Protein AF-A0A7S2MI85-F1 (afdb_monomer)

Secondary structure (DSSP, 8-state):
-----------PPPTTPEEEEEEEEEETTTTEEEEEETTEEEEEEEEGGGS-HHHHHS-SGGGTT-EEEEEEEE-TTS-EEEEEEEEPPPTT----EEEEEEEGGGTEEEEEETTT--EEEEEGGGS-TTT--

pLDDT: mean 78.97, std 14.66, range [38.09, 95.25]

Foldseek 3Di:
DDDDDDDDDDPPPPPWDKFKFAWQDADVVVQKGWTDGPVDPDTAIEGLVQEDPVCSPDDVRVRHGFMWIFIWDQDPVRGTHTHNIYTDDPDVGDFDFQFPDDDLPVQKTWTQTPRRRDTDMDGLVRDDPVSND

Mean predicted aligned error: 11.54 Å

Radius of gyration: 19.91 Å; Cα contacts (8 Å, |Δi|>4): 231; chains: 1; bounding box: 44×36×74 Å

Solvent-accessible surface area (backbone atoms only — not comparable to full-atom values): 8012 Å² total; per-residue (Å²): 136,91,86,85,86,86,89,78,90,74,80,66,73,77,78,79,53,76,42,62,32,31,26,71,43,53,42,73,93,78,42,33,32,32,31,41,29,97,88,44,92,63,71,26,39,30,47,49,84,29,39,48,69,74,53,63,76,47,77,55,71,73,44,45,74,33,40,30,35,25,30,63,42,75,40,96,88,72,44,56,27,38,35,70,35,38,82,45,73,56,94,89,50,90,77,67,57,45,80,73,46,75,38,75,93,76,40,36,30,31,26,37,25,73,88,76,75,42,76,43,78,47,44,42,87,76,41,59,76,93,71,48,123

Structure (mmCIF, N/CA/C/O backbone):
data_AF-A0A7S2MI85-F1
#
_entry.id   AF-A0A7S2MI85-F1
#
loop_
_atom_site.group_PDB
_atom_site.id
_atom_site.type_symbol
_atom_site.label_atom_id
_atom_site.label_alt_id
_atom_site.label_comp_id
_atom_site.label_asym_id
_atom_site.label_entity_id
_atom_site.label_seq_id
_atom_site.pdbx_PDB_ins_code
_atom_site.Cartn_x
_atom_site.Cartn_y
_atom_site.Cartn_z
_atom_site.occupancy
_atom_site.B_iso_or_equiv
_atom_site.auth_seq_id
_atom_site.auth_comp_id
_atom_site.auth_asym_id
_atom_site.auth_atom_id
_atom_site.pdbx_PDB_model_num
ATOM 1 N N . GLY A 1 1 ? 24.257 -21.724 47.395 1.00 44.91 1 GLY A N 1
ATOM 2 C CA . GLY A 1 1 ? 22.808 -21.491 47.288 1.00 44.91 1 GLY A CA 1
ATOM 3 C C . GLY A 1 1 ? 22.484 -21.227 45.841 1.00 44.91 1 GLY A C 1
ATOM 4 O O . GLY A 1 1 ? 23.026 -20.292 45.274 1.00 44.91 1 GLY A O 1
ATOM 5 N N . THR A 1 2 ? 21.700 -22.111 45.243 1.00 44.41 2 THR A N 1
ATOM 6 C CA . THR A 1 2 ? 21.126 -22.017 43.897 1.00 44.41 2 THR A CA 1
ATOM 7 C C . THR A 1 2 ? 20.063 -20.922 43.832 1.00 44.41 2 THR A C 1
ATOM 9 O O . THR A 1 2 ? 19.233 -20.834 44.732 1.00 44.41 2 THR A O 1
ATOM 12 N N . GLY A 1 3 ? 20.054 -20.139 42.753 1.00 38.50 3 GLY A N 1
ATOM 13 C CA . GLY A 1 3 ? 18.982 -19.196 42.441 1.00 38.50 3 GLY A CA 1
ATOM 14 C C . GLY A 1 3 ? 18.960 -18.863 40.949 1.00 38.50 3 GLY A C 1
ATOM 15 O O . GLY A 1 3 ? 19.752 -18.058 40.478 1.00 38.50 3 GLY A O 1
ATOM 16 N N . ALA A 1 4 ? 18.050 -19.501 40.224 1.00 48.88 4 ALA A N 1
ATOM 17 C CA . ALA A 1 4 ? 17.525 -19.097 38.918 1.00 48.88 4 ALA A CA 1
ATOM 18 C C . ALA A 1 4 ? 15.983 -19.088 39.050 1.00 48.88 4 ALA A C 1
ATOM 20 O O . ALA A 1 4 ? 15.498 -19.663 40.031 1.00 48.88 4 ALA A O 1
ATOM 21 N N . PRO A 1 5 ? 15.172 -18.613 38.082 1.00 63.09 5 PRO A N 1
ATOM 22 C CA . PRO A 1 5 ? 15.375 -17.641 36.998 1.00 63.09 5 PRO A CA 1
ATOM 23 C C . PRO A 1 5 ? 14.289 -16.526 37.006 1.00 63.09 5 PRO A C 1
ATOM 25 O O . PRO A 1 5 ? 13.251 -16.666 37.644 1.00 63.09 5 PRO A O 1
ATOM 28 N N . CYS A 1 6 ? 14.455 -15.455 36.220 1.00 44.62 6 CYS A N 1
ATOM 29 C CA . CYS A 1 6 ? 13.337 -14.574 35.842 1.00 44.62 6 CYS A CA 1
ATOM 30 C C . CYS A 1 6 ? 13.247 -14.503 34.317 1.00 44.62 6 CYS A C 1
ATOM 32 O O . CYS A 1 6 ? 13.985 -13.775 33.659 1.00 44.62 6 CYS A O 1
ATOM 34 N N . THR A 1 7 ? 12.346 -15.304 33.765 1.00 50.16 7 THR A N 1
ATOM 35 C CA . THR A 1 7 ? 11.838 -15.205 32.398 1.00 50.16 7 THR A CA 1
ATOM 36 C C . THR A 1 7 ? 11.014 -13.931 32.232 1.00 50.16 7 THR A C 1
ATOM 38 O O . THR A 1 7 ? 10.090 -13.688 33.004 1.00 50.16 7 THR A O 1
ATOM 41 N N . GLY A 1 8 ? 11.297 -13.162 31.188 1.00 38.09 8 GLY A N 1
ATOM 42 C CA . GLY A 1 8 ? 10.483 -12.026 30.769 1.00 38.09 8 GLY A CA 1
ATOM 43 C C . GLY A 1 8 ? 10.796 -11.703 29.321 1.00 38.09 8 GLY A C 1
ATOM 44 O O . GLY A 1 8 ? 11.594 -10.819 29.032 1.00 38.09 8 GLY A O 1
ATOM 45 N N . GLY A 1 9 ? 10.226 -12.496 28.414 1.00 47.94 9 GLY A N 1
ATOM 46 C CA . GLY A 1 9 ? 10.307 -12.256 26.985 1.00 47.94 9 GLY A CA 1
ATOM 47 C C . GLY A 1 9 ? 9.720 -10.891 26.648 1.00 47.94 9 GLY A C 1
ATOM 48 O O . GLY A 1 9 ? 8.538 -10.647 26.849 1.00 47.94 9 GLY A O 1
ATOM 49 N N . SER A 1 10 ? 10.550 -10.027 26.088 1.00 43.97 10 SER A N 1
ATOM 50 C CA . SER A 1 10 ? 10.090 -9.014 25.153 1.00 43.97 10 SER A CA 1
ATOM 51 C C . SER A 1 10 ? 10.991 -9.146 23.941 1.00 43.97 10 SER A C 1
ATOM 53 O O . SER A 1 10 ? 11.927 -8.377 23.732 1.00 43.97 10 SER A O 1
ATOM 55 N N . ALA A 1 11 ? 10.757 -10.210 23.168 1.00 41.66 11 ALA A N 1
ATOM 56 C CA . ALA A 1 11 ? 11.089 -10.152 21.760 1.00 41.66 11 ALA A CA 1
ATOM 57 C C . ALA A 1 11 ? 10.176 -9.062 21.199 1.00 41.66 11 ALA A C 1
ATOM 59 O O . ALA A 1 11 ? 9.029 -9.319 20.834 1.00 41.66 11 ALA A O 1
ATOM 60 N N . ALA A 1 12 ? 10.661 -7.820 21.250 1.00 45.22 12 ALA A N 1
ATOM 61 C CA . ALA A 1 12 ? 10.095 -6.748 20.466 1.00 45.22 12 ALA A CA 1
ATOM 62 C C . ALA A 1 12 ? 9.915 -7.307 19.046 1.00 45.22 12 ALA A C 1
ATOM 64 O O . ALA A 1 12 ? 10.842 -7.962 18.547 1.00 45.22 12 ALA A O 1
ATOM 65 N N . PRO A 1 13 ? 8.741 -7.134 18.412 1.00 47.47 13 PRO A N 1
ATOM 66 C CA . PRO A 1 13 ? 8.597 -7.518 17.018 1.00 47.47 13 PRO A CA 1
ATOM 67 C C . PRO A 1 13 ? 9.761 -6.885 16.243 1.00 47.47 13 PRO A C 1
ATOM 69 O O . PRO A 1 13 ? 10.108 -5.735 16.540 1.00 47.47 13 PRO A O 1
ATOM 72 N N . PRO A 1 14 ? 10.419 -7.620 15.326 1.00 46.34 14 PRO A N 1
ATOM 73 C CA . PRO A 1 14 ? 11.526 -7.066 14.565 1.00 46.34 14 PRO A CA 1
ATOM 74 C C . PRO A 1 14 ? 11.078 -5.737 13.963 1.00 46.34 14 PRO A C 1
ATOM 76 O O . PRO A 1 14 ? 10.005 -5.641 13.362 1.00 46.34 14 PRO A O 1
ATOM 79 N N . ALA A 1 15 ? 11.879 -4.711 14.236 1.00 46.56 15 ALA A N 1
ATOM 80 C CA . ALA A 1 15 ? 11.633 -3.342 13.838 1.00 46.56 1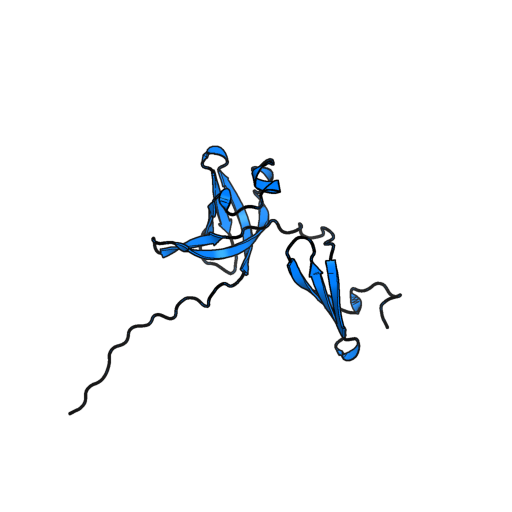5 ALA A CA 1
ATOM 81 C C . ALA A 1 15 ? 11.212 -3.277 12.362 1.00 46.56 15 ALA A C 1
ATOM 83 O O . ALA A 1 15 ? 11.894 -3.826 11.497 1.00 46.56 15 ALA A O 1
ATOM 84 N N . SER A 1 16 ? 10.104 -2.576 12.097 1.00 57.94 16 SER A N 1
ATOM 85 C CA . SER A 1 16 ? 9.848 -1.891 10.821 1.00 57.94 16 SER A CA 1
ATOM 86 C C . SER A 1 16 ? 10.093 -2.737 9.560 1.00 57.94 16 SER A C 1
ATOM 88 O O . SER A 1 16 ? 10.901 -2.385 8.703 1.00 57.94 16 SER A O 1
ATOM 90 N N . GLY A 1 17 ? 9.405 -3.872 9.439 1.00 69.75 17 GLY A N 1
ATOM 91 C CA . GLY A 1 17 ? 9.259 -4.545 8.149 1.00 69.75 17 GLY A CA 1
ATOM 92 C C . GLY A 1 17 ? 8.133 -3.890 7.354 1.00 69.75 17 GLY A C 1
ATOM 93 O O . GLY A 1 17 ? 7.102 -3.537 7.934 1.00 69.75 17 GLY A O 1
ATOM 94 N N . ILE A 1 18 ? 8.301 -3.742 6.037 1.00 83.38 18 ILE A N 1
ATOM 95 C CA . ILE A 1 18 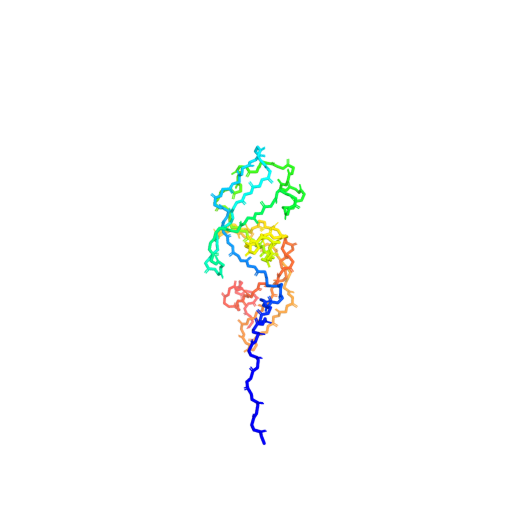? 7.177 -3.349 5.192 1.00 83.38 18 ILE A CA 1
ATOM 96 C C . ILE A 1 18 ? 6.496 -4.588 4.621 1.00 83.38 18 ILE A C 1
ATOM 98 O O . ILE A 1 18 ? 7.122 -5.409 3.954 1.00 83.38 18 ILE A O 1
ATOM 102 N N . TYR A 1 19 ? 5.196 -4.680 4.856 1.00 88.75 19 TYR A N 1
ATOM 103 C CA . TYR A 1 19 ? 4.348 -5.798 4.488 1.00 88.75 19 TYR A CA 1
ATOM 104 C C . TYR A 1 19 ? 3.533 -5.470 3.244 1.00 88.75 19 TYR A C 1
ATOM 106 O O . TYR A 1 19 ? 3.368 -4.308 2.866 1.00 88.75 19 TYR A O 1
ATOM 114 N N . VAL A 1 20 ? 3.025 -6.516 2.601 1.00 89.38 20 VAL A N 1
ATOM 115 C CA . VAL A 1 20 ? 2.097 -6.417 1.475 1.00 89.38 20 VAL A CA 1
ATOM 116 C C . VAL A 1 20 ? 0.773 -7.043 1.880 1.00 89.38 20 VAL A C 1
ATOM 118 O O . VAL A 1 20 ? 0.735 -8.064 2.570 1.00 89.38 20 VAL A O 1
ATOM 121 N N . GLY A 1 21 ? -0.322 -6.422 1.469 1.00 91.69 21 GLY A N 1
ATOM 122 C CA . GLY A 1 21 ? -1.666 -6.916 1.716 1.00 91.69 21 GLY A CA 1
ATOM 123 C C . GLY A 1 21 ? -2.662 -6.310 0.746 1.00 91.69 21 GLY A C 1
ATOM 124 O O . GLY A 1 21 ? -2.297 -5.596 -0.183 1.00 91.69 21 GLY A O 1
ATOM 125 N N . THR A 1 22 ? -3.932 -6.605 0.978 1.00 93.62 22 THR A N 1
ATOM 126 C CA . THR A 1 22 ? -5.049 -6.117 0.173 1.00 93.62 22 THR A CA 1
ATOM 127 C C . THR A 1 22 ? -5.995 -5.335 1.063 1.00 93.62 22 THR A C 1
ATOM 129 O O . THR A 1 22 ? -6.327 -5.779 2.164 1.00 93.62 22 THR A O 1
ATOM 132 N N . VAL A 1 23 ? -6.438 -4.166 0.608 1.00 94.75 23 VAL A N 1
ATOM 133 C CA . VAL A 1 23 ? -7.436 -3.382 1.341 1.00 94.75 23 VAL A CA 1
ATOM 134 C C . VAL A 1 23 ? -8.767 -4.127 1.293 1.00 94.75 23 VAL A C 1
ATOM 136 O O . VAL A 1 23 ? -9.392 -4.256 0.242 1.00 94.75 23 VAL A O 1
ATOM 139 N N . LYS A 1 24 ? -9.216 -4.613 2.447 1.00 93.94 24 LYS A N 1
ATOM 140 C CA . LYS A 1 24 ? -10.476 -5.348 2.596 1.00 93.94 24 LYS A CA 1
ATOM 141 C C . LYS A 1 24 ? -11.675 -4.418 2.486 1.00 93.94 24 LYS A C 1
ATOM 143 O O . LYS A 1 24 ? -12.659 -4.741 1.828 1.00 93.94 24 LYS A O 1
ATOM 148 N N . VAL A 1 25 ? -11.588 -3.271 3.155 1.00 93.38 25 VAL A N 1
ATOM 149 C CA . VAL A 1 25 ? -12.615 -2.227 3.149 1.00 93.38 25 VAL A CA 1
ATOM 150 C C . VAL A 1 25 ? -12.002 -0.902 3.584 1.00 93.38 25 VAL A C 1
ATOM 152 O O . VAL A 1 25 ? -11.133 -0.868 4.459 1.00 93.38 25 VAL A O 1
ATOM 155 N N . PHE A 1 26 ? -12.488 0.194 3.011 1.00 93.94 26 PHE A N 1
ATOM 156 C CA . PHE A 1 26 ? -12.189 1.540 3.474 1.00 93.94 26 PHE A CA 1
ATOM 157 C C . PHE A 1 26 ? -13.492 2.290 3.751 1.00 93.94 26 PHE A C 1
ATOM 159 O O . PHE A 1 26 ? -14.353 2.414 2.885 1.00 93.94 26 PHE A O 1
ATOM 166 N N . LEU A 1 27 ? -13.660 2.766 4.983 1.00 92.56 27 LEU A N 1
ATOM 167 C CA . LEU A 1 27 ? -14.845 3.495 5.418 1.00 92.56 27 LEU A CA 1
ATOM 168 C C . LEU A 1 27 ? -14.583 4.992 5.289 1.00 92.56 27 LEU A C 1
ATOM 170 O O . LEU A 1 27 ? -14.204 5.654 6.255 1.00 92.56 27 LEU A O 1
ATOM 174 N N . THR A 1 28 ? -14.828 5.540 4.101 1.00 89.44 28 THR A N 1
ATOM 175 C CA . THR A 1 28 ? -14.582 6.952 3.762 1.00 89.44 28 THR A CA 1
ATOM 176 C C . THR A 1 28 ? -15.237 7.922 4.743 1.00 89.44 28 THR A C 1
ATOM 178 O O . THR A 1 28 ? -14.601 8.874 5.185 1.00 89.44 28 THR A O 1
ATOM 181 N N . ALA A 1 29 ? -16.471 7.625 5.166 1.00 89.00 29 ALA A N 1
ATOM 182 C CA . ALA A 1 29 ? -17.210 8.416 6.150 1.00 89.00 29 ALA A CA 1
ATOM 183 C C . ALA A 1 29 ? -16.555 8.433 7.543 1.00 89.00 29 ALA A C 1
ATOM 185 O O . ALA A 1 29 ? -16.705 9.402 8.280 1.00 89.00 29 ALA A O 1
ATOM 186 N N . LYS A 1 30 ? -15.831 7.367 7.913 1.00 91.12 30 LYS A N 1
ATOM 187 C CA . LYS A 1 30 ? -15.122 7.273 9.197 1.00 91.12 30 LYS A CA 1
ATOM 188 C C . LYS A 1 30 ? -13.638 7.643 9.100 1.00 91.12 30 LYS A C 1
ATOM 190 O O . LYS A 1 30 ? -13.003 7.847 10.128 1.00 91.12 30 LYS A O 1
ATOM 195 N N . GLY A 1 31 ? -13.081 7.710 7.890 1.00 90.81 31 GLY A N 1
ATOM 196 C CA . GLY A 1 31 ? -11.682 8.059 7.644 1.00 90.81 31 GLY A CA 1
ATOM 197 C C . GLY A 1 31 ? -10.674 6.954 7.977 1.00 90.81 31 GLY A C 1
ATOM 198 O O . GLY A 1 31 ? -9.504 7.258 8.203 1.00 90.81 31 GLY A O 1
ATOM 199 N N . TYR A 1 32 ? -11.097 5.689 8.017 1.00 93.12 32 TYR A N 1
ATOM 200 C CA . TYR A 1 32 ? -10.214 4.547 8.273 1.00 9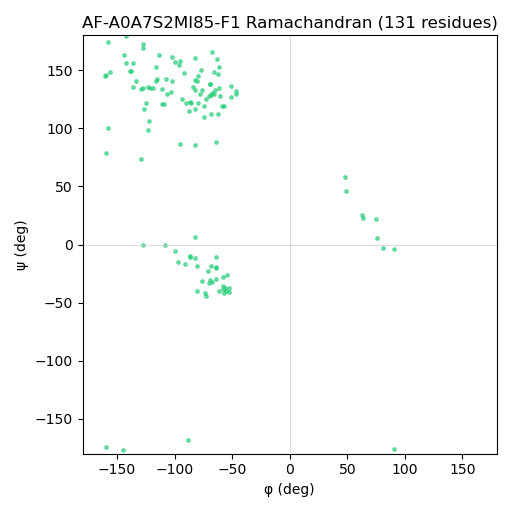3.12 32 TYR A CA 1
ATOM 201 C C . TYR A 1 32 ? -10.621 3.313 7.471 1.00 93.12 32 TYR A C 1
ATOM 203 O O . TYR A 1 32 ? -11.755 3.208 7.002 1.00 93.12 32 TYR A O 1
ATOM 211 N N . GLY A 1 33 ? -9.711 2.351 7.357 1.00 93.94 33 GLY A N 1
ATOM 212 C CA . GLY A 1 33 ? -9.961 1.076 6.698 1.00 93.94 33 GLY A CA 1
ATOM 213 C C . GLY A 1 33 ? -9.234 -0.090 7.350 1.00 93.94 33 GLY A C 1
ATOM 214 O O . GLY A 1 33 ? -8.554 0.054 8.369 1.00 93.94 33 GLY A O 1
ATOM 215 N N . PHE A 1 34 ? -9.393 -1.253 6.725 1.00 95.12 34 PHE A N 1
ATOM 216 C CA . PHE A 1 34 ? -8.738 -2.492 7.121 1.00 95.12 34 PHE A CA 1
ATOM 217 C C . PHE A 1 34 ? -8.015 -3.127 5.938 1.00 95.12 34 PHE A C 1
ATOM 219 O O . PHE A 1 34 ? -8.562 -3.221 4.836 1.00 95.12 34 PHE A O 1
ATOM 226 N N . ILE A 1 35 ? -6.787 -3.570 6.182 1.00 95.25 35 ILE A N 1
ATOM 227 C CA . ILE A 1 35 ? -5.973 -4.346 5.246 1.00 95.25 35 ILE A CA 1
ATOM 228 C C . ILE A 1 35 ? -5.925 -5.781 5.753 1.00 95.25 35 ILE A C 1
ATOM 230 O O . ILE A 1 35 ? -5.845 -6.016 6.954 1.00 95.25 35 ILE A O 1
ATOM 234 N N . THR A 1 36 ? -5.951 -6.738 4.838 1.00 93.44 36 THR A N 1
ATOM 235 C CA . THR A 1 36 ? -5.681 -8.145 5.130 1.00 93.44 36 THR A CA 1
ATOM 236 C C . THR A 1 36 ? -4.357 -8.522 4.479 1.00 93.44 36 THR A C 1
ATOM 238 O O . THR A 1 36 ? -4.116 -8.192 3.317 1.00 93.44 36 THR A O 1
ATOM 241 N N . SER A 1 37 ? -3.483 -9.202 5.214 1.00 90.56 37 SER A N 1
ATOM 242 C CA . SER A 1 37 ? -2.193 -9.675 4.707 1.00 90.56 37 SER A CA 1
ATOM 243 C C . SER A 1 37 ? -1.982 -11.134 5.107 1.00 90.56 37 SER A C 1
ATOM 245 O O . SER A 1 37 ? -2.303 -11.493 6.235 1.00 90.56 37 SER A O 1
ATOM 247 N N . PRO A 1 38 ? -1.410 -11.982 4.237 1.00 86.88 38 PRO A N 1
ATOM 248 C CA . PRO A 1 38 ? -1.043 -13.346 4.617 1.00 86.88 38 PRO A CA 1
ATOM 249 C C . PRO A 1 38 ? 0.123 -13.386 5.618 1.00 86.88 38 PRO A C 1
ATOM 251 O O . PRO A 1 38 ? 0.327 -14.396 6.284 1.00 86.88 38 PRO A O 1
ATOM 254 N N . HIS A 1 39 ? 0.888 -12.296 5.737 1.00 83.69 39 HIS A N 1
ATOM 255 C CA . HIS A 1 39 ? 2.049 -12.203 6.624 1.00 83.69 39 HIS A CA 1
ATOM 256 C C . HIS A 1 39 ? 1.707 -11.678 8.021 1.00 83.69 39 HIS A C 1
ATOM 258 O O . HIS A 1 39 ? 2.510 -11.812 8.941 1.00 83.69 39 HIS A O 1
ATOM 264 N N . VAL A 1 40 ? 0.538 -11.057 8.180 1.00 83.12 40 VAL A N 1
ATOM 265 C CA . VAL A 1 40 ? 0.123 -10.398 9.418 1.00 83.12 40 VAL A CA 1
ATOM 266 C C . VAL A 1 40 ? -1.228 -10.966 9.814 1.00 83.12 40 VAL A C 1
ATOM 268 O O . VAL A 1 40 ? -2.208 -10.822 9.089 1.00 83.12 40 VAL A O 1
ATOM 271 N N . GLY A 1 41 ? -1.277 -11.632 10.965 1.00 80.44 41 GLY A N 1
ATOM 272 C CA . GLY A 1 41 ? -2.513 -12.220 11.466 1.00 80.44 41 GLY A CA 1
AT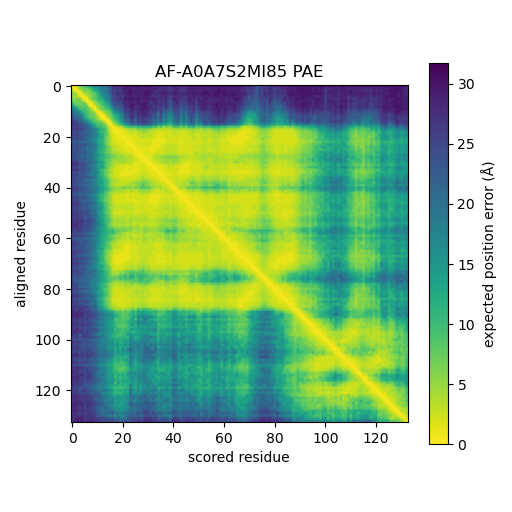OM 273 C C . GLY A 1 41 ? -3.551 -11.152 11.817 1.00 80.44 41 GLY A C 1
ATOM 274 O O . GLY A 1 41 ? -3.265 -10.229 12.578 1.00 80.44 41 GLY A O 1
ATOM 275 N N . GLY A 1 42 ? -4.771 -11.322 11.308 1.00 85.25 42 GLY A N 1
ATOM 276 C CA . GLY A 1 42 ? -5.908 -10.444 11.591 1.00 85.25 42 GLY A CA 1
ATOM 277 C C . GLY A 1 42 ? -6.061 -9.275 10.616 1.00 85.25 42 GLY A C 1
ATOM 278 O O . GLY A 1 42 ? -5.354 -9.166 9.617 1.00 85.25 42 GLY A O 1
ATOM 279 N N . ASP A 1 43 ? -7.037 -8.413 10.902 1.00 90.50 43 ASP A N 1
ATOM 280 C CA . ASP A 1 43 ? -7.292 -7.207 10.116 1.00 90.50 43 ASP A CA 1
ATOM 281 C C . ASP A 1 43 ? -6.407 -6.058 10.630 1.00 90.50 43 ASP A C 1
ATOM 283 O O . ASP A 1 43 ? -6.465 -5.679 11.803 1.00 90.50 43 ASP A O 1
ATOM 287 N N . ILE A 1 44 ? -5.594 -5.492 9.740 1.00 93.56 44 ILE A N 1
ATOM 288 C CA . ILE A 1 44 ? -4.678 -4.394 10.040 1.00 93.56 44 ILE A CA 1
ATOM 289 C C . ILE A 1 44 ? -5.433 -3.081 9.867 1.00 93.56 44 ILE A C 1
ATOM 291 O O . ILE A 1 44 ? -5.846 -2.726 8.762 1.00 93.56 44 ILE A O 1
ATOM 295 N N . PHE A 1 45 ? -5.605 -2.347 10.960 1.00 93.06 45 PHE A N 1
ATOM 296 C CA . PHE A 1 45 ? -6.284 -1.055 10.951 1.00 93.06 45 PHE A CA 1
ATOM 297 C C . PHE A 1 45 ? -5.380 0.035 10.369 1.00 93.06 45 PHE A C 1
ATOM 299 O O . PHE A 1 45 ? -4.238 0.159 10.796 1.00 93.06 45 PHE A O 1
ATOM 306 N N . PHE A 1 46 ? -5.874 0.872 9.460 1.00 94.25 46 PHE A N 1
ATOM 307 C CA . PHE A 1 46 ? -5.123 2.027 8.956 1.00 94.25 46 PHE A CA 1
ATOM 308 C C . PHE A 1 46 ? -6.017 3.264 8.829 1.00 94.25 46 PHE A C 1
ATOM 310 O O . PHE A 1 46 ? -7.219 3.158 8.581 1.00 94.25 46 PHE A O 1
ATOM 317 N N . LEU A 1 47 ? -5.430 4.449 9.001 1.00 93.50 47 LEU A N 1
ATOM 318 C CA . LEU A 1 47 ? -6.138 5.727 8.877 1.00 93.50 47 LEU A CA 1
ATOM 319 C C . LEU A 1 47 ? -5.969 6.311 7.474 1.00 93.50 47 LEU A C 1
ATOM 321 O O . LEU A 1 47 ? -4.980 6.044 6.795 1.00 93.50 47 LEU A O 1
ATOM 325 N N . ARG A 1 48 ? -6.885 7.201 7.074 1.00 92.56 48 ARG A N 1
ATOM 326 C CA . ARG A 1 48 ? -6.743 8.011 5.852 1.00 92.56 48 ARG A CA 1
ATOM 327 C C . ARG A 1 48 ? -5.412 8.761 5.814 1.00 92.56 48 ARG A C 1
ATOM 329 O O . ARG A 1 48 ? -4.810 8.859 4.756 1.00 92.56 48 ARG A O 1
ATOM 336 N N . SER A 1 49 ? -4.950 9.253 6.961 1.00 91.94 49 SER A N 1
ATOM 337 C CA . SER A 1 49 ? -3.687 9.988 7.086 1.00 91.94 49 SER A CA 1
ATOM 338 C C . SER A 1 49 ? -2.449 9.147 6.765 1.00 91.94 49 SER A C 1
ATOM 340 O O . SER A 1 49 ? -1.406 9.717 6.478 1.00 91.94 49 SER A O 1
ATOM 342 N N . GLU A 1 50 ? -2.563 7.815 6.796 1.00 92.31 50 GLU A N 1
ATOM 343 C CA . GLU A 1 50 ? -1.471 6.897 6.446 1.00 92.31 50 GLU A CA 1
ATOM 344 C C . GLU A 1 50 ? -1.349 6.695 4.930 1.00 92.31 50 GLU A C 1
ATOM 346 O O . GLU A 1 50 ? -0.377 6.100 4.474 1.00 92.31 50 GLU A O 1
ATOM 351 N N . LEU A 1 51 ? -2.340 7.145 4.150 1.00 91.19 51 LEU A N 1
ATOM 352 C CA . LEU A 1 51 ? -2.338 7.053 2.691 1.00 91.19 51 LEU A CA 1
ATOM 353 C C . LEU A 1 51 ? -1.536 8.205 2.059 1.00 91.19 51 LEU A C 1
ATOM 355 O O . LEU A 1 51 ? -1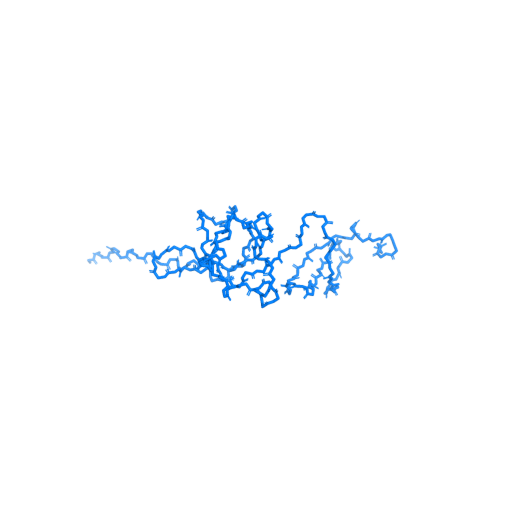.373 9.257 2.676 1.00 91.19 51 LEU A O 1
ATOM 359 N N . PRO A 1 52 ? -1.093 8.081 0.798 1.00 87.69 52 PRO A N 1
ATOM 360 C CA . PRO A 1 52 ? -0.438 9.170 0.077 1.00 87.69 52 PRO A CA 1
ATOM 361 C C . PRO A 1 52 ? -1.410 10.327 -0.180 1.00 87.69 52 PRO A C 1
ATOM 363 O O . PRO A 1 52 ? -2.600 10.093 -0.391 1.00 87.69 52 PRO A O 1
ATOM 366 N N . ALA A 1 53 ? -0.911 11.565 -0.217 1.00 86.56 53 ALA A N 1
ATOM 367 C CA . ALA A 1 53 ? -1.738 12.763 -0.401 1.00 86.56 53 ALA A CA 1
ATOM 368 C C . ALA A 1 53 ? -2.612 12.704 -1.670 1.00 86.56 53 ALA A C 1
ATOM 370 O O . ALA A 1 53 ? -3.791 13.051 -1.617 1.00 86.56 53 ALA A O 1
ATOM 371 N N . ASP A 1 54 ? -2.071 12.180 -2.772 1.00 84.62 54 ASP A N 1
ATOM 372 C CA . ASP A 1 54 ? -2.794 12.018 -4.041 1.00 84.62 54 ASP A CA 1
ATOM 373 C C . ASP A 1 54 ? -4.009 11.094 -3.900 1.00 84.62 54 ASP A C 1
ATOM 375 O O . ASP A 1 54 ? -5.089 11.362 -4.420 1.00 84.62 54 ASP A O 1
ATOM 379 N N . VAL A 1 55 ? -3.850 10.021 -3.124 1.00 86.94 55 VAL A N 1
ATOM 380 C CA . VAL A 1 55 ? -4.918 9.060 -2.835 1.00 86.94 55 VAL A CA 1
ATOM 381 C C . VAL A 1 55 ? -5.925 9.666 -1.873 1.00 86.94 55 VAL A C 1
ATOM 383 O O . VAL A 1 55 ? -7.126 9.519 -2.069 1.00 86.94 55 VAL A O 1
ATOM 386 N N . GLN A 1 56 ? -5.447 10.379 -0.848 1.00 88.00 56 GLN A N 1
ATOM 387 C CA . GLN A 1 56 ? -6.309 11.065 0.109 1.00 88.00 56 GLN A CA 1
ATOM 388 C C . GLN A 1 56 ? -7.233 12.075 -0.573 1.00 88.00 56 GLN A C 1
ATOM 390 O 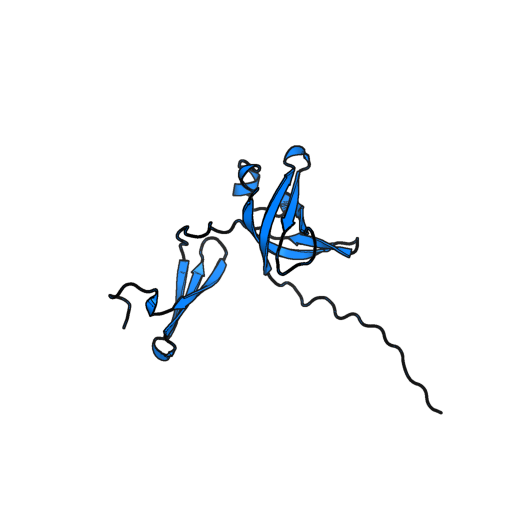O . GLN A 1 56 ? -8.357 12.239 -0.104 1.00 88.00 56 GLN A O 1
ATOM 395 N N . ALA A 1 57 ? -6.779 12.759 -1.625 1.00 85.38 57 ALA A N 1
ATOM 396 C CA . ALA A 1 57 ? -7.578 13.724 -2.379 1.00 85.38 57 ALA A CA 1
ATOM 397 C C . ALA A 1 57 ? -8.530 13.075 -3.404 1.00 85.38 57 ALA A C 1
ATOM 399 O O . ALA A 1 57 ? -9.470 13.730 -3.851 1.00 85.38 57 ALA A O 1
ATOM 400 N N . GLY A 1 58 ? -8.288 11.815 -3.775 1.00 84.81 58 GLY A N 1
ATOM 401 C CA . GLY A 1 58 ? -9.070 11.075 -4.762 1.00 84.81 58 GLY A CA 1
ATOM 402 C C . GLY A 1 58 ? -10.281 10.330 -4.191 1.00 84.81 58 GLY A C 1
ATOM 403 O O . GLY A 1 58 ? -10.678 10.505 -3.037 1.00 84.81 58 GLY A O 1
ATOM 404 N N . ASP A 1 59 ? -10.867 9.461 -5.021 1.00 86.31 59 ASP A N 1
ATOM 405 C CA . ASP A 1 59 ? -11.901 8.530 -4.570 1.00 86.31 59 ASP A CA 1
ATOM 406 C C . ASP A 1 59 ? -11.265 7.397 -3.757 1.00 86.31 59 ASP A C 1
ATOM 408 O O . ASP A 1 59 ? -10.429 6.650 -4.255 1.00 86.31 59 ASP A O 1
ATOM 412 N N . LEU A 1 60 ? -11.654 7.274 -2.488 1.00 87.69 60 LEU A N 1
ATOM 413 C CA . LEU A 1 60 ? -11.119 6.252 -1.581 1.00 87.69 60 LEU A CA 1
ATOM 414 C C . LEU A 1 60 ? -11.879 4.921 -1.682 1.00 87.69 60 LEU A C 1
ATOM 416 O O . LEU A 1 60 ? -11.429 3.915 -1.133 1.00 87.69 60 LEU A O 1
ATOM 420 N N . SER A 1 61 ? -13.010 4.894 -2.388 1.00 85.06 61 SER A N 1
ATOM 421 C CA . SER A 1 61 ? -13.810 3.683 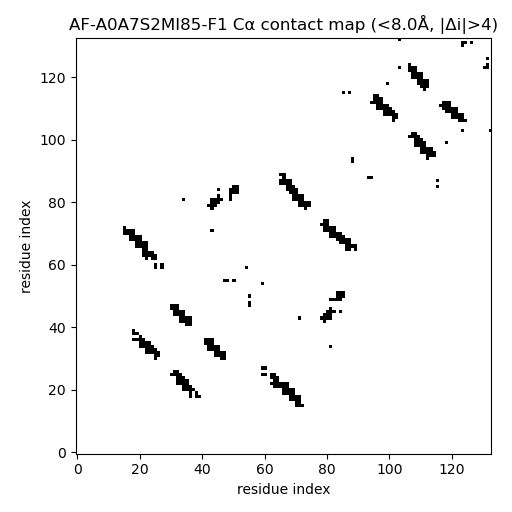-2.595 1.00 85.06 61 SER A CA 1
ATOM 422 C C . SER A 1 61 ? -13.080 2.705 -3.517 1.00 85.06 61 SER A C 1
ATOM 424 O O . SER A 1 61 ? -13.131 1.497 -3.291 1.00 85.06 61 SER A O 1
ATOM 426 N N . VAL A 1 62 ? -12.304 3.218 -4.483 1.00 86.50 62 VAL A N 1
ATOM 427 C CA . VAL A 1 62 ? -11.447 2.400 -5.365 1.00 86.50 62 VAL A CA 1
ATOM 428 C C . VAL A 1 62 ? -10.322 1.667 -4.634 1.00 86.50 62 VAL A C 1
ATOM 430 O O . VAL A 1 62 ? -9.664 0.826 -5.239 1.00 86.50 62 VAL A O 1
ATOM 433 N N . LEU A 1 63 ? -10.062 1.975 -3.358 1.00 89.44 63 LEU A N 1
ATOM 434 C CA . LEU A 1 63 ? -9.037 1.275 -2.585 1.00 89.44 63 LEU A CA 1
ATOM 435 C C . LEU A 1 63 ? -9.432 -0.164 -2.292 1.00 89.44 63 LEU A C 1
ATOM 437 O O . LEU A 1 63 ? -8.552 -1.010 -2.183 1.00 89.44 63 LEU A O 1
ATOM 441 N N . GLN A 1 64 ? -10.725 -0.454 -2.159 1.00 92.62 64 GLN A N 1
ATOM 442 C CA . GLN A 1 64 ? -11.186 -1.794 -1.829 1.00 92.62 64 GLN A CA 1
ATOM 443 C C . GLN A 1 64 ? -10.753 -2.806 -2.901 1.00 92.62 64 GLN A C 1
ATOM 445 O O . GLN A 1 64 ? -10.980 -2.611 -4.090 1.00 92.62 64 GLN A O 1
ATOM 450 N N . GLY A 1 65 ? -10.110 -3.894 -2.473 1.00 90.81 65 GLY A N 1
ATOM 451 C CA . GLY A 1 65 ? -9.558 -4.918 -3.361 1.00 90.81 65 GLY A CA 1
ATOM 452 C C . GLY A 1 65 ? -8.198 -4.570 -3.974 1.00 90.81 65 GLY A C 1
ATOM 453 O O . GLY A 1 65 ? -7.615 -5.410 -4.652 1.00 90.81 65 GLY A O 1
ATOM 454 N N . ARG A 1 66 ? -7.648 -3.373 -3.726 1.00 90.81 66 ARG A N 1
ATOM 455 C CA . ARG A 1 66 ? -6.312 -3.002 -4.208 1.00 90.81 66 ARG A CA 1
ATOM 456 C C . ARG A 1 66 ? -5.225 -3.582 -3.318 1.00 90.81 66 ARG A C 1
ATOM 458 O O . ARG A 1 66 ? -5.322 -3.560 -2.086 1.00 90.81 66 ARG A O 1
ATOM 465 N N . SER A 1 67 ? -4.151 -4.028 -3.957 1.00 90.81 67 SER A N 1
ATOM 466 C CA . SER A 1 67 ? -2.908 -4.370 -3.279 1.00 90.81 67 SER A CA 1
ATOM 467 C C . SER A 1 67 ? -2.245 -3.105 -2.745 1.00 90.81 67 SER A C 1
ATOM 469 O O . SER A 1 67 ? -2.208 -2.070 -3.412 1.00 90.81 67 SER A O 1
ATOM 471 N N . VAL A 1 68 ? -1.722 -3.183 -1.529 1.00 91.31 68 VAL A N 1
ATOM 472 C CA . VAL A 1 68 ? -1.031 -2.091 -0.847 1.00 91.31 68 VAL A CA 1
ATOM 473 C C . VAL A 1 68 ? 0.201 -2.624 -0.131 1.00 91.31 68 VAL A C 1
ATOM 475 O O . VAL A 1 68 ? 0.222 -3.758 0.350 1.00 91.31 68 VAL A O 1
ATOM 478 N N . SER A 1 69 ? 1.221 -1.782 -0.020 1.00 89.31 69 SER A N 1
ATOM 479 C CA . SER A 1 69 ? 2.330 -1.990 0.902 1.00 89.31 69 SER A CA 1
ATOM 480 C C . SER A 1 69 ? 2.158 -1.093 2.120 1.00 89.31 69 SER A C 1
ATOM 482 O O . SER A 1 69 ? 1.731 0.049 1.966 1.00 89.31 69 SER A O 1
ATOM 484 N N . PHE A 1 70 ? 2.477 -1.590 3.308 1.00 91.25 70 PHE A N 1
ATOM 485 C CA . PHE A 1 70 ? 2.280 -0.861 4.558 1.00 91.25 70 PHE A CA 1
ATOM 486 C C . PHE A 1 70 ? 3.226 -1.365 5.642 1.00 91.25 70 PHE A C 1
ATOM 488 O O . PHE A 1 70 ? 3.589 -2.540 5.684 1.00 91.25 70 PHE A O 1
ATOM 495 N N . GLU A 1 71 ? 3.622 -0.476 6.536 1.00 90.06 71 GLU A N 1
ATOM 496 C CA . GLU A 1 71 ? 4.392 -0.814 7.725 1.00 90.06 71 GLU A CA 1
ATOM 497 C C . GLU A 1 71 ? 3.450 -1.267 8.833 1.00 90.06 71 GLU A C 1
ATOM 499 O O . GLU A 1 71 ? 2.420 -0.640 9.073 1.00 90.06 71 GLU A O 1
ATOM 504 N N . VAL A 1 72 ? 3.790 -2.354 9.523 1.00 89.25 72 VAL A N 1
ATOM 505 C CA . VAL A 1 72 ? 3.029 -2.779 10.702 1.00 89.25 72 VAL A CA 1
ATOM 506 C C . VAL A 1 72 ? 3.630 -2.125 11.930 1.00 89.25 72 VAL A C 1
ATOM 508 O O . VAL A 1 72 ? 4.795 -2.341 12.258 1.00 89.25 72 VAL A O 1
ATOM 511 N N . GLN A 1 73 ? 2.805 -1.365 12.632 1.00 87.31 73 GLN A N 1
ATOM 512 C CA . GLN A 1 73 ? 3.098 -0.799 13.936 1.00 87.31 73 GLN A CA 1
ATOM 513 C C . GLN A 1 73 ? 2.149 -1.398 14.971 1.00 87.31 73 GLN A C 1
ATOM 515 O O . GLN A 1 73 ? 0.970 -1.626 14.701 1.00 87.31 73 GLN A O 1
ATOM 520 N N . THR A 1 74 ? 2.646 -1.643 16.178 1.00 82.69 74 THR A N 1
ATOM 521 C CA . THR A 1 74 ? 1.794 -2.061 17.294 1.00 82.69 74 THR A CA 1
ATOM 522 C C . THR A 1 74 ? 1.152 -0.819 17.903 1.00 82.69 74 THR A C 1
ATOM 524 O O . THR A 1 74 ? 1.851 0.059 18.405 1.00 82.69 74 THR A O 1
ATOM 527 N N . GLY A 1 75 ? -0.178 -0.720 17.838 1.00 77.56 75 GLY A N 1
ATOM 528 C CA . GLY A 1 75 ? -0.917 0.349 18.508 1.00 77.56 75 GLY A CA 1
ATOM 529 C C . GLY A 1 75 ? -0.849 0.227 20.034 1.00 77.56 75 GLY A C 1
ATOM 530 O O . GLY A 1 75 ? -0.506 -0.828 20.566 1.00 77.56 75 GLY A O 1
ATOM 531 N N . GLN A 1 76 ? -1.232 1.289 20.748 1.00 74.94 76 GLN A N 1
ATOM 532 C CA . GLN A 1 76 ? -1.259 1.300 22.222 1.00 74.94 76 GLN A CA 1
ATOM 533 C C . GLN A 1 76 ? -2.161 0.199 22.811 1.00 74.94 76 GLN A C 1
ATOM 535 O O . GLN A 1 76 ? -1.877 -0.325 23.881 1.00 74.94 76 GLN A O 1
ATOM 540 N N . ASP A 1 77 ? -3.194 -0.210 22.073 1.00 77.00 77 ASP A N 1
ATOM 541 C CA . ASP A 1 77 ? -4.120 -1.289 22.436 1.00 77.00 77 ASP A CA 1
ATOM 542 C C . ASP A 1 77 ? -3.593 -2.704 22.116 1.00 77.00 77 ASP A C 1
ATOM 544 O O . ASP A 1 77 ? -4.341 -3.680 22.186 1.00 77.00 77 ASP A O 1
ATOM 548 N N . GLY A 1 78 ? -2.336 -2.834 21.675 1.00 82.06 78 GLY A N 1
ATOM 549 C CA . GLY A 1 78 ? -1.721 -4.109 21.283 1.00 82.06 78 GLY A CA 1
ATOM 550 C C . GLY A 1 78 ? -2.172 -4.652 19.921 1.00 82.06 78 GLY A C 1
ATOM 551 O O . GLY A 1 78 ? -1.797 -5.760 19.545 1.00 82.06 78 GLY A O 1
ATOM 552 N N . ARG A 1 79 ? -2.973 -3.893 19.163 1.00 83.62 79 ARG A N 1
ATOM 553 C CA . ARG A 1 79 ? -3.491 -4.298 17.844 1.00 83.62 79 ARG A CA 1
ATOM 554 C C . ARG A 1 79 ? -2.572 -3.845 16.701 1.00 83.62 79 ARG A C 1
ATOM 556 O O . ARG A 1 79 ? -1.982 -2.766 16.805 1.00 83.62 79 ARG A O 1
ATOM 563 N N . PRO A 1 80 ? -2.477 -4.615 15.599 1.00 87.56 80 PRO A N 1
ATOM 564 C CA . PRO A 1 80 ? -1.689 -4.226 14.437 1.00 87.56 80 PRO A CA 1
ATOM 565 C C . PRO A 1 80 ? -2.322 -3.027 13.725 1.00 87.56 80 PRO A C 1
ATOM 567 O O . PRO A 1 80 ? -3.504 -3.033 13.367 1.00 87.56 80 PRO A O 1
ATOM 570 N N . ARG A 1 81 ? -1.506 -2.003 13.494 1.00 90.69 81 ARG A N 1
ATOM 571 C CA . ARG A 1 81 ? -1.851 -0.795 12.753 1.00 90.69 81 ARG A CA 1
ATOM 572 C C . ARG A 1 81 ? -0.955 -0.670 11.526 1.00 90.69 81 ARG A C 1
ATOM 574 O O . ARG A 1 81 ? 0.252 -0.855 11.618 1.00 90.69 81 ARG A O 1
ATOM 581 N N . GLY A 1 82 ? -1.555 -0.359 10.387 1.00 91.31 82 GLY A N 1
ATOM 582 C CA . GLY A 1 82 ? -0.865 -0.080 9.138 1.00 91.31 82 GLY A CA 1
ATOM 583 C C . GLY A 1 82 ? -0.473 1.389 9.087 1.00 91.31 82 GLY A C 1
ATOM 584 O O . GLY A 1 82 ? -1.348 2.249 9.177 1.00 91.31 82 GLY A O 1
ATOM 585 N N . ALA A 1 83 ? 0.818 1.655 8.942 1.00 90.44 83 ALA A N 1
ATOM 586 C CA . ALA A 1 83 ? 1.391 2.972 8.699 1.00 90.44 83 ALA A CA 1
ATOM 587 C C . ALA A 1 83 ? 2.020 3.032 7.300 1.00 90.44 83 ALA A C 1
ATOM 589 O O . ALA A 1 83 ? 2.273 1.989 6.690 1.00 90.44 83 ALA A O 1
ATOM 590 N N . CYS A 1 84 ? 2.272 4.240 6.786 1.00 88.94 84 CYS A N 1
ATOM 591 C CA . CYS A 1 84 ? 2.923 4.443 5.480 1.00 88.94 84 CYS A CA 1
ATOM 592 C C . CYS A 1 84 ? 2.291 3.600 4.353 1.00 88.94 84 CYS A C 1
ATOM 594 O O . CYS A 1 84 ? 2.985 2.926 3.584 1.00 88.94 84 CYS A O 1
ATOM 596 N N . VAL A 1 85 ? 0.960 3.597 4.272 1.00 91.31 85 VAL A N 1
ATOM 597 C CA . VAL A 1 85 ? 0.223 2.786 3.302 1.00 91.31 85 VAL A CA 1
ATOM 598 C C . VAL A 1 85 ? 0.444 3.359 1.905 1.00 91.31 85 VAL A C 1
ATOM 600 O O . VAL A 1 85 ? 0.219 4.539 1.656 1.00 91.31 85 VAL A O 1
ATOM 603 N N . ARG A 1 86 ? 0.862 2.518 0.961 1.00 88.69 86 ARG A N 1
ATOM 604 C CA . ARG A 1 86 ? 1.058 2.875 -0.449 1.00 88.69 86 ARG A CA 1
ATOM 605 C C . ARG A 1 86 ? 0.340 1.878 -1.337 1.00 88.69 86 ARG A C 1
ATOM 607 O O . ARG A 1 86 ? 0.479 0.675 -1.135 1.00 88.69 86 ARG A O 1
ATOM 614 N N . LEU A 1 87 ? -0.398 2.375 -2.325 1.00 88.12 87 LEU A N 1
ATOM 615 C CA . LEU A 1 87 ? -1.013 1.534 -3.353 1.00 88.12 87 LEU A CA 1
ATOM 616 C C . LEU A 1 87 ? 0.062 0.807 -4.132 1.00 88.12 87 LEU A C 1
ATOM 618 O O . LEU A 1 87 ? 1.039 1.425 -4.506 1.00 88.12 87 LEU A O 1
ATOM 622 N N . LEU A 1 88 ? -0.120 -0.479 -4.378 1.00 85.69 88 LEU A N 1
ATOM 623 C CA . LEU A 1 88 ? 0.710 -1.228 -5.301 1.00 85.69 88 LEU A CA 1
ATOM 624 C C . LEU A 1 88 ? 0.020 -1.294 -6.673 1.00 85.69 88 LEU A C 1
ATOM 626 O O . LEU A 1 88 ? -1.211 -1.164 -6.773 1.00 85.69 88 LEU A O 1
ATOM 630 N N . PRO A 1 89 ? 0.811 -1.455 -7.742 1.00 79.12 89 PRO A N 1
ATOM 631 C CA . PRO A 1 89 ? 0.282 -1.728 -9.062 1.00 79.12 89 PRO A CA 1
ATOM 632 C C . PRO A 1 89 ? -0.466 -3.063 -9.008 1.00 79.12 89 PRO A C 1
ATOM 634 O O . PRO A 1 89 ? -0.133 -3.944 -8.212 1.00 79.12 89 PRO A O 1
ATOM 637 N N . GLY A 1 90 ? -1.535 -3.166 -9.796 1.00 70.25 90 GLY A N 1
ATOM 638 C CA . GLY A 1 90 ? -2.292 -4.410 -9.893 1.00 70.25 90 GLY A CA 1
ATOM 639 C C . GLY A 1 90 ? -1.425 -5.521 -10.480 1.00 70.25 90 GLY A C 1
ATOM 640 O O . GLY A 1 90 ? -0.424 -5.256 -11.143 1.00 70.25 90 GLY A O 1
ATOM 641 N N . GLU A 1 91 ? -1.808 -6.771 -10.245 1.00 65.06 91 GLU A N 1
ATOM 642 C CA . GLU A 1 91 ? -1.172 -7.904 -10.913 1.00 65.06 91 GLU A CA 1
ATOM 643 C C . GLU A 1 91 ? -1.290 -7.722 -12.439 1.00 65.06 91 GLU A C 1
ATOM 645 O O . GLU A 1 91 ? -2.393 -7.576 -12.964 1.00 65.06 91 GLU A O 1
ATOM 650 N N . GLY A 1 92 ? -0.151 -7.644 -13.136 1.00 64.44 92 GLY A N 1
ATOM 651 C CA . GLY A 1 92 ? -0.086 -7.382 -14.580 1.00 64.44 92 GLY A CA 1
ATOM 652 C C . GLY A 1 92 ? 0.016 -5.907 -14.994 1.00 64.44 92 GLY A C 1
ATOM 653 O O . GLY A 1 92 ? 0.196 -5.635 -16.179 1.00 64.44 92 GLY A O 1
ATOM 654 N N . GLU A 1 93 ? -0.039 -4.954 -14.060 1.00 71.38 93 GLU A N 1
ATOM 655 C CA . GLU A 1 93 ? 0.203 -3.542 -14.373 1.00 71.38 93 GLU A CA 1
ATOM 656 C C . GLU A 1 93 ? 1.712 -3.276 -14.514 1.00 71.38 93 GLU A C 1
ATOM 658 O O . GLU A 1 93 ? 2.487 -3.632 -13.617 1.00 71.38 93 GLU A O 1
ATOM 663 N N . PRO A 1 94 ? 2.160 -2.635 -15.608 1.00 69.62 94 PRO A N 1
ATOM 664 C CA . PRO A 1 94 ? 3.566 -2.319 -15.796 1.00 69.62 94 PRO A CA 1
ATOM 665 C C . PRO A 1 94 ? 4.035 -1.326 -14.729 1.00 69.62 94 PRO A C 1
ATOM 667 O O . PRO A 1 94 ? 3.402 -0.303 -14.467 1.00 69.62 94 PRO A O 1
ATOM 670 N N . VAL A 1 95 ? 5.180 -1.625 -14.120 1.00 75.56 95 VAL A N 1
ATOM 671 C CA . VAL A 1 95 ? 5.780 -0.800 -13.072 1.00 75.56 95 VAL A CA 1
ATOM 672 C C . VAL A 1 95 ? 7.021 -0.119 -13.623 1.00 75.56 95 VAL A C 1
ATOM 674 O O . VAL A 1 95 ? 7.965 -0.786 -14.039 1.00 75.56 95 VAL A O 1
ATOM 677 N N . THR A 1 96 ? 7.041 1.211 -13.605 1.00 78.69 96 THR A N 1
ATOM 678 C CA . THR A 1 96 ? 8.210 1.981 -14.040 1.00 78.69 96 THR A CA 1
ATOM 679 C C . THR A 1 96 ? 9.242 2.069 -12.917 1.00 78.69 96 THR A C 1
ATOM 681 O O . THR A 1 96 ? 8.933 2.410 -11.772 1.00 78.69 96 THR A O 1
ATOM 684 N N . GLY A 1 97 ? 10.501 1.804 -13.247 1.00 79.38 97 GLY A N 1
ATOM 685 C CA . GLY A 1 97 ? 11.617 1.933 -12.322 1.00 79.38 97 GLY A CA 1
ATOM 686 C C . GLY A 1 97 ? 12.945 2.100 -13.049 1.00 79.38 97 GLY A C 1
ATOM 687 O O . GLY A 1 97 ? 13.014 2.022 -14.272 1.00 79.38 97 GLY A O 1
ATOM 688 N N . VAL A 1 98 ? 13.999 2.351 -12.281 1.00 82.38 98 VAL A N 1
ATOM 689 C CA . VAL A 1 98 ? 15.371 2.491 -12.775 1.00 82.38 98 VAL A CA 1
ATOM 690 C C . VAL A 1 98 ? 16.154 1.247 -12.386 1.00 82.38 98 VAL A C 1
ATOM 692 O O . VAL A 1 98 ? 16.145 0.868 -11.216 1.00 82.38 98 VAL A O 1
ATOM 695 N N . ILE A 1 99 ? 16.853 0.622 -13.334 1.00 84.00 99 ILE A N 1
ATOM 696 C CA . ILE A 1 99 ? 17.752 -0.498 -13.030 1.00 84.00 99 ILE A CA 1
ATOM 697 C C . ILE A 1 99 ? 18.858 0.021 -12.104 1.00 84.00 99 ILE A C 1
ATOM 699 O O . ILE A 1 99 ? 19.674 0.856 -12.486 1.00 84.00 99 ILE A O 1
ATOM 703 N N . LYS A 1 100 ? 18.854 -0.456 -10.861 1.00 81.19 100 LYS A N 1
ATOM 704 C CA . LYS A 1 100 ? 19.816 -0.094 -9.817 1.00 81.19 100 LYS A CA 1
ATOM 705 C C . LYS A 1 100 ? 21.119 -0.862 -9.971 1.00 81.19 100 LYS A C 1
ATOM 707 O O . LYS A 1 100 ? 22.193 -0.329 -9.723 1.00 81.19 100 LYS A O 1
ATOM 712 N N . SER A 1 101 ? 21.006 -2.140 -10.310 1.00 79.25 101 SER A N 1
ATOM 713 C CA . SER A 1 101 ? 2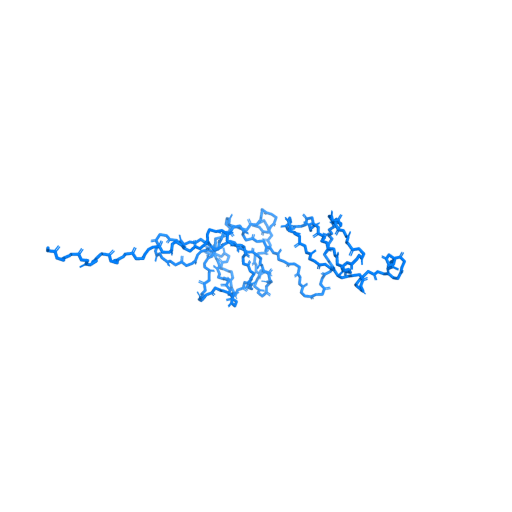2.137 -3.040 -10.489 1.00 79.25 101 SER A CA 1
ATOM 714 C C . SER A 1 101 ? 21.693 -4.235 -11.313 1.00 79.25 101 SER A C 1
ATOM 716 O O . SER A 1 101 ? 20.566 -4.701 -11.165 1.00 79.25 101 SER A O 1
ATOM 718 N N . TYR A 1 102 ? 22.577 -4.744 -12.155 1.00 82.69 102 TYR A N 1
ATOM 719 C CA . TYR A 1 102 ? 22.371 -5.968 -12.910 1.00 82.69 102 TYR A CA 1
ATOM 720 C C . TYR A 1 102 ? 23.652 -6.793 -12.845 1.00 82.69 102 TYR A C 1
ATOM 722 O O . TYR A 1 102 ? 24.751 -6.251 -12.966 1.00 82.69 102 TYR A O 1
ATOM 730 N N . SER A 1 103 ? 23.516 -8.096 -12.604 1.00 79.00 103 SER A N 1
ATOM 731 C CA . SER A 1 103 ? 24.634 -9.029 -12.602 1.00 79.00 103 SER A CA 1
ATOM 732 C C . SER A 1 103 ? 24.396 -10.138 -13.616 1.00 79.00 103 SER A C 1
ATOM 734 O O . SER A 1 103 ? 23.633 -11.069 -13.361 1.00 79.00 103 SER A O 1
ATOM 736 N N . GLU A 1 104 ? 25.118 -10.073 -14.734 1.00 75.75 104 GLU A N 1
ATOM 737 C CA . GLU A 1 104 ? 25.114 -11.096 -15.791 1.00 75.75 104 GLU A CA 1
ATOM 738 C C . GLU A 1 104 ? 25.509 -12.471 -15.245 1.00 75.75 104 GLU A C 1
ATOM 740 O O . GLU A 1 104 ? 24.864 -13.476 -15.520 1.00 75.75 104 GLU A O 1
ATOM 745 N N . ARG A 1 105 ? 26.519 -12.510 -14.365 1.00 77.25 105 ARG A N 1
ATOM 746 C CA . ARG A 1 105 ? 27.023 -13.750 -13.755 1.00 77.25 105 ARG A CA 1
ATOM 747 C C . ARG A 1 105 ? 25.943 -14.521 -12.995 1.00 77.25 105 ARG A C 1
ATOM 749 O O . ARG A 1 105 ? 25.964 -15.748 -12.991 1.00 77.25 105 ARG A O 1
ATOM 756 N N . HIS A 1 106 ? 25.055 -13.809 -12.305 1.00 81.44 106 HIS A N 1
ATOM 757 C CA . HIS A 1 106 ? 23.988 -14.419 -11.515 1.00 81.44 106 HIS A CA 1
ATOM 758 C C . HIS A 1 106 ? 22.633 -14.413 -12.237 1.00 81.44 106 HIS A C 1
ATOM 760 O O . HIS A 1 106 ? 21.672 -14.985 -11.724 1.00 81.44 106 HIS A O 1
ATOM 766 N N . GLY A 1 107 ? 22.548 -13.781 -13.411 1.00 79.00 107 GLY A N 1
ATOM 767 C CA . GLY A 1 107 ? 21.330 -13.691 -14.208 1.00 79.00 107 GLY A CA 1
ATOM 768 C C . GLY A 1 107 ? 20.195 -12.935 -13.517 1.00 79.00 107 GLY A C 1
ATOM 769 O O . GLY A 1 107 ? 19.030 -13.204 -13.815 1.00 79.00 107 GLY A O 1
ATOM 770 N N . TYR A 1 108 ? 20.498 -12.026 -12.583 1.00 82.56 108 TYR A N 1
ATOM 771 C CA . TYR A 1 108 ? 19.491 -11.196 -11.920 1.00 82.56 108 TYR A CA 1
ATOM 772 C C . TYR A 1 108 ? 19.976 -9.767 -11.671 1.00 82.56 108 TYR A C 1
ATOM 774 O O . TYR A 1 108 ? 21.173 -9.488 -11.574 1.00 82.56 108 TYR A O 1
ATOM 782 N N . GLY A 1 109 ? 19.017 -8.857 -11.543 1.00 83.31 109 GLY A N 1
ATOM 783 C CA . GLY A 1 109 ? 19.242 -7.468 -11.178 1.00 83.31 109 GLY A CA 1
ATOM 784 C C . GLY A 1 109 ? 18.158 -6.925 -10.255 1.00 83.31 109 GLY A C 1
ATOM 785 O O . GLY A 1 109 ? 17.217 -7.626 -9.886 1.00 83.31 109 GLY A O 1
ATOM 786 N N . PHE A 1 110 ? 18.308 -5.661 -9.880 1.00 84.94 110 PHE A N 1
ATOM 787 C CA . PHE A 1 110 ? 17.380 -4.905 -9.052 1.00 84.94 110 PHE A CA 1
ATOM 788 C C . PHE A 1 110 ? 16.924 -3.649 -9.787 1.00 84.94 110 PHE A C 1
ATOM 790 O O . PHE A 1 110 ? 17.742 -2.923 -10.351 1.00 84.94 110 PHE A O 1
ATOM 797 N N . ILE A 1 111 ? 15.629 -3.366 -9.731 1.00 85.19 111 ILE A N 1
ATOM 798 C CA . ILE A 1 111 ? 14.993 -2.156 -10.245 1.00 85.19 111 ILE A CA 1
ATOM 799 C C . ILE A 1 111 ? 14.500 -1.337 -9.057 1.00 85.19 111 ILE A C 1
ATOM 801 O O . ILE A 1 111 ? 13.651 -1.792 -8.295 1.00 85.19 111 ILE A O 1
ATOM 805 N N . THR A 1 112 ? 14.985 -0.108 -8.921 1.00 80.94 112 THR A N 1
ATOM 806 C CA . THR A 1 112 ? 14.411 0.883 -8.012 1.00 80.94 112 THR A CA 1
ATOM 807 C C . THR A 1 112 ? 13.113 1.401 -8.615 1.00 80.94 112 THR A C 1
ATOM 809 O O . THR A 1 112 ? 13.122 2.139 -9.600 1.00 80.94 112 THR A O 1
ATOM 812 N N . THR A 1 113 ? 11.982 1.045 -8.021 1.00 78.75 113 THR A N 1
ATOM 813 C CA . THR A 1 113 ? 10.671 1.512 -8.481 1.00 78.75 113 THR A CA 1
ATOM 814 C C . THR A 1 113 ? 10.479 2.984 -8.133 1.00 78.75 113 THR A C 1
ATOM 816 O O . THR A 1 113 ? 10.554 3.348 -6.958 1.00 78.75 113 THR A O 1
ATOM 819 N N . THR A 1 114 ? 10.170 3.834 -9.115 1.00 70.38 114 THR A N 1
ATOM 820 C CA . THR A 1 114 ? 9.975 5.278 -8.877 1.00 70.38 114 THR A CA 1
ATOM 821 C C . THR A 1 114 ? 8.724 5.561 -8.045 1.00 70.38 114 THR A C 1
ATOM 823 O O . THR A 1 114 ? 8.720 6.479 -7.231 1.00 70.38 114 THR A O 1
ATOM 826 N N . SER A 1 115 ? 7.683 4.736 -8.185 1.00 62.31 115 SER A N 1
ATOM 827 C CA . SER A 1 115 ? 6.402 4.919 -7.493 1.00 62.31 115 SER A CA 1
ATOM 828 C C . SER A 1 115 ? 6.424 4.525 -6.007 1.00 62.31 115 SER A C 1
ATOM 830 O O . SER A 1 115 ? 5.716 5.128 -5.198 1.00 62.31 115 SER A O 1
ATOM 832 N N . PHE A 1 116 ? 7.234 3.533 -5.616 1.00 66.62 116 PHE A N 1
ATOM 833 C CA . PHE A 1 116 ? 7.204 2.966 -4.252 1.00 66.62 116 PHE A CA 1
ATOM 834 C C . PHE A 1 116 ? 8.566 2.930 -3.558 1.00 66.62 116 PHE A C 1
ATOM 836 O O . PHE A 1 116 ? 8.639 2.500 -2.408 1.00 66.62 116 PHE A O 1
ATOM 843 N N . GLY A 1 117 ? 9.628 3.399 -4.224 1.00 63.00 117 GLY A N 1
ATOM 844 C CA . GLY A 1 117 ? 10.957 3.575 -3.636 1.00 63.00 117 GLY A CA 1
ATOM 845 C C . GLY A 1 117 ? 11.617 2.277 -3.174 1.00 63.00 117 GLY A C 1
ATOM 846 O O . GLY A 1 117 ? 12.465 2.310 -2.286 1.00 63.00 117 GLY A O 1
ATOM 847 N N . ARG A 1 118 ? 11.202 1.133 -3.729 1.00 67.44 118 ARG A N 1
ATOM 848 C CA . ARG A 1 118 ? 11.744 -0.184 -3.387 1.00 67.44 118 ARG A CA 1
ATOM 849 C C . ARG A 1 118 ? 12.432 -0.847 -4.553 1.00 67.44 118 ARG A C 1
ATOM 851 O O . ARG A 1 118 ? 12.061 -0.635 -5.707 1.00 67.44 118 ARG A O 1
ATOM 858 N N . ASP A 1 119 ? 13.375 -1.700 -4.187 1.00 71.31 119 ASP A N 1
ATOM 859 C CA . ASP A 1 119 ? 14.081 -2.571 -5.102 1.00 71.31 119 ASP A CA 1
ATOM 860 C C . ASP A 1 119 ? 13.190 -3.783 -5.419 1.00 71.31 119 ASP A C 1
ATOM 862 O O . ASP A 1 119 ? 12.772 -4.522 -4.526 1.00 71.31 119 ASP A O 1
ATOM 866 N N . VAL A 1 120 ? 12.897 -3.979 -6.698 1.00 79.62 120 VAL A N 1
ATOM 867 C CA . VAL A 1 120 ? 12.255 -5.175 -7.249 1.00 79.62 120 VAL A CA 1
ATOM 868 C C . VAL A 1 120 ? 13.341 -5.993 -7.930 1.00 79.62 120 VAL A C 1
ATOM 870 O O . VAL A 1 120 ? 14.126 -5.439 -8.694 1.00 79.62 120 VAL A O 1
ATOM 873 N N . HIS A 1 121 ? 13.426 -7.292 -7.659 1.00 78.56 121 HIS A N 1
ATOM 874 C CA . HIS A 1 121 ? 14.349 -8.152 -8.396 1.00 78.56 121 HIS A CA 1
ATOM 875 C C . HIS A 1 121 ? 13.758 -8.538 -9.757 1.00 78.56 121 HIS A C 1
ATOM 877 O O . HIS A 1 121 ? 12.555 -8.748 -9.878 1.00 78.56 121 HIS A O 1
ATOM 883 N N . PHE A 1 122 ? 14.605 -8.668 -10.769 1.00 82.69 122 PHE A N 1
ATOM 884 C CA . PHE A 1 122 ? 14.237 -9.193 -12.086 1.00 82.69 122 PHE A CA 1
ATOM 885 C C . PHE A 1 122 ? 15.312 -10.168 -12.567 1.00 82.69 122 PHE A C 1
ATOM 887 O O . PHE A 1 122 ? 16.461 -10.083 -12.120 1.00 82.69 122 PHE A O 1
ATOM 894 N N . ARG A 1 123 ? 14.965 -11.100 -13.461 1.00 80.69 123 ARG A N 1
ATOM 895 C CA . ARG A 1 123 ? 15.934 -12.030 -14.060 1.00 80.69 123 ARG A CA 1
ATOM 896 C C . ARG A 1 123 ? 16.351 -11.572 -15.451 1.00 80.69 123 ARG A C 1
ATOM 898 O O . ARG A 1 123 ? 15.594 -10.902 -16.142 1.00 80.69 123 ARG A O 1
ATOM 905 N N . ALA A 1 124 ? 17.523 -12.017 -15.894 1.00 76.12 124 ALA A N 1
ATOM 906 C CA . ALA A 1 124 ? 18.006 -11.794 -17.256 1.00 76.12 124 ALA A CA 1
ATOM 907 C C . ALA A 1 124 ? 17.010 -12.313 -18.309 1.00 76.12 124 ALA A C 1
ATOM 909 O O . ALA A 1 124 ? 16.762 -11.650 -19.302 1.00 76.12 124 ALA A O 1
ATOM 910 N N . MET A 1 125 ? 16.350 -13.446 -18.049 1.00 76.81 125 MET A N 1
ATOM 911 C CA . MET A 1 125 ? 15.287 -13.980 -18.918 1.00 76.81 125 MET A CA 1
ATOM 912 C C . MET A 1 125 ? 14.042 -13.084 -19.029 1.00 76.81 125 MET A C 1
ATOM 914 O O . MET A 1 125 ? 13.281 -13.243 -19.979 1.00 76.81 125 MET A O 1
ATOM 918 N N . ASP A 1 126 ? 13.827 -12.173 -18.075 1.00 76.88 126 ASP A N 1
ATOM 919 C CA . ASP A 1 126 ? 12.713 -11.220 -18.099 1.00 76.88 126 ASP A CA 1
ATOM 920 C C . ASP A 1 126 ? 13.076 -9.949 -18.904 1.00 76.88 126 ASP A C 1
ATOM 922 O O . ASP A 1 126 ? 12.198 -9.139 -19.203 1.00 76.88 126 ASP A O 1
ATOM 926 N N . LEU A 1 127 ? 14.355 -9.763 -19.270 1.00 72.50 127 LEU A N 1
ATOM 927 C CA . LEU A 1 127 ? 14.798 -8.678 -20.148 1.00 72.50 127 LEU A CA 1
ATOM 928 C C . LEU A 1 127 ? 14.466 -8.992 -21.612 1.00 72.50 127 LEU A C 1
ATOM 930 O O . LEU A 1 127 ? 14.459 -10.159 -22.003 1.00 72.50 127 LEU A O 1
ATOM 934 N N . PRO A 1 128 ? 14.221 -7.982 -22.459 1.00 70.75 128 PRO A N 1
ATOM 935 C CA . PRO A 1 128 ? 14.106 -8.202 -23.894 1.00 70.75 128 PRO A CA 1
ATOM 936 C C . PRO A 1 128 ? 15.422 -8.766 -24.465 1.00 70.75 128 PRO A C 1
ATOM 938 O O . PRO A 1 128 ? 16.491 -8.460 -23.941 1.00 70.75 128 PRO A O 1
ATOM 941 N N . PRO A 1 129 ? 15.379 -9.532 -25.573 1.00 71.12 129 PRO A N 1
ATOM 942 C CA . PRO A 1 129 ? 16.546 -10.232 -26.128 1.00 71.12 129 PRO A CA 1
ATOM 943 C C . PRO A 1 129 ? 17.763 -9.340 -26.405 1.00 71.12 129 PRO A C 1
ATOM 945 O O . PRO A 1 129 ? 18.889 -9.812 -26.403 1.00 71.12 129 PRO A O 1
ATOM 948 N N . GLN A 1 130 ? 17.535 -8.050 -26.653 1.00 69.62 130 GLN A N 1
ATOM 949 C CA . GLN A 1 130 ? 18.577 -7.050 -26.898 1.00 69.62 130 GLN A CA 1
ATOM 950 C C . GLN A 1 130 ? 19.405 -6.693 -25.648 1.00 69.62 130 GLN A C 1
ATOM 952 O O . GLN A 1 130 ? 20.528 -6.223 -25.785 1.00 69.62 130 GLN A O 1
ATOM 957 N N . ASP A 1 131 ? 18.847 -6.913 -24.454 1.00 65.94 131 ASP A N 1
ATOM 958 C CA . ASP A 1 131 ? 19.475 -6.674 -23.149 1.00 65.94 131 ASP A CA 1
ATOM 959 C C . ASP A 1 131 ? 19.844 -8.003 -22.448 1.00 65.94 131 ASP A C 1
ATOM 961 O O . ASP A 1 131 ? 20.392 -8.011 -21.345 1.00 65.94 131 ASP A O 1
ATOM 965 N N . GLN A 1 132 ? 19.553 -9.140 -23.091 1.00 60.22 132 GLN A N 1
ATOM 966 C CA . GLN A 1 132 ? 20.033 -10.467 -22.708 1.00 60.22 132 GLN A CA 1
ATOM 967 C C . GLN A 1 132 ? 21.453 -10.654 -23.269 1.00 60.22 132 GLN A C 1
ATOM 969 O O . GLN A 1 132 ? 21.620 -11.152 -24.382 1.00 60.22 132 GLN A O 1
ATOM 974 N N . ALA A 1 133 ? 22.463 -10.188 -22.531 1.00 57.56 133 ALA A N 1
ATOM 975 C C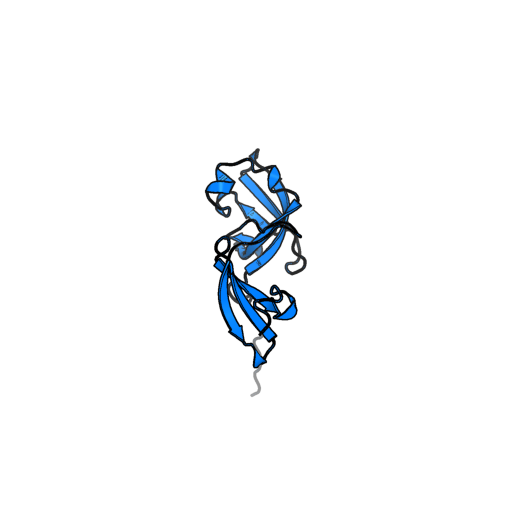A . ALA A 1 133 ? 23.879 -10.400 -22.856 1.00 57.56 133 ALA A CA 1
ATOM 976 C C . ALA A 1 133 ? 24.375 -11.790 -22.426 1.00 57.56 133 ALA A C 1
ATOM 978 O O . ALA A 1 133 ? 24.003 -12.235 -21.312 1.00 57.56 133 ALA A O 1
#

Sequence (133 aa):
GTGAPCTGGSAAPPASGIYVGTVKVFLTAKGYGFITSPHVGGDIFFLRSELPADVQAGDLSVLQGRSVSFEVQTGQDGRPRGACVRLLPGEGEPVTGVIKSYSERHGYGFITTTSFGRDVHFRAMDLPPQDQA

Nearest PDB structures (foldseek):
  1mjc-assembly1_A  TM=8.643E-01  e=1.130E-05  Escherichia coli
  6ktc-assembly1_A  TM=8.741E-01  e=4.268E-05  Homo sapiens
  5ytv-assembly1_A  TM=8.508E-01  e=1.356E-04  Homo sapiens
  7f3l-assembly1_A  TM=7.911E-01  e=2.032E-04  Homo sapiens
  8qcf-assembly1_H  TM=6.744E-01  e=1.043E-01  Saccharomyces cerevisiae

InterPro domains:
  IPR002059 Cold-shock protein Csp, DNA-binding [PF00313] (21-78)
  IPR002059 Cold-shock protein Csp, DNA-binding [PR00050] (21-36)
  IPR002059 Cold-shock protein Csp, DNA-binding [PR00050] (60-78)
  IPR002059 Cold-shock protein Csp, DNA-binding [PS51857] (18-87)
  IPR011129 Cold-shock domain [SM00357] (20-88)
  IPR012340 Nucleic acid-binding, OB-fold [G3DSA:2.40.50.140] (9-89)
  IPR012340 Nucleic acid-binding, OB-fold [G3DSA:2.40.50.140] (90-132)
  IPR012340 Nucleic acid-binding, OB-fold [SSF50249] (18-89)

Organism: NCBI:txid327968